Protein AF-A0A917Q303-F1 (afdb_monomer)

Secondary structure (DSSP, 8-state):
---THHHHHHHHHHHHHHHHHHHHHHHTT-TTSHHHHHHHIIIIIHHHHHHHHHH-TTSHHHHHHHHHHHHHHHHHHHHHHHT-GGGGG-HHHHHHHHHHHHHHHHHHHHHHHHHHHHHHHHH-

Structure (mmCIF, N/CA/C/O backbone):
data_AF-A0A917Q303-F1
#
_entry.id   AF-A0A917Q303-F1
#
loop_
_atom_site.group_PDB
_atom_site.id
_atom_site.type_symbol
_atom_site.label_atom_id
_atom_site.label_alt_id
_atom_site.label_comp_id
_atom_site.label_asym_id
_atom_site.label_entity_id
_atom_site.label_seq_id
_atom_site.pdbx_PDB_ins_code
_atom_site.Cartn_x
_atom_site.Cartn_y
_atom_site.Cartn_z
_atom_site.occupancy
_atom_site.B_iso_or_equiv
_atom_site.auth_seq_id
_atom_site.auth_comp_id
_atom_site.auth_asym_id
_atom_site.auth_atom_id
_atom_site.pdbx_PDB_model_num
ATOM 1 N N . MET A 1 1 ? -8.816 -9.626 20.743 1.00 49.78 1 MET A N 1
ATOM 2 C CA . MET A 1 1 ? -8.277 -10.766 19.971 1.00 49.78 1 MET A CA 1
ATOM 3 C C . MET A 1 1 ? -7.874 -10.241 18.602 1.00 49.78 1 MET A C 1
ATOM 5 O O . MET A 1 1 ? -8.735 -9.717 17.906 1.00 49.78 1 MET A O 1
ATOM 9 N N . ILE A 1 2 ? -6.584 -10.269 18.261 1.00 52.06 2 ILE A N 1
ATOM 10 C CA . ILE A 1 2 ? -6.097 -9.853 16.936 1.00 52.06 2 ILE A CA 1
ATOM 11 C C . ILE A 1 2 ? -6.619 -10.883 15.932 1.00 52.06 2 ILE A C 1
ATOM 13 O O . ILE A 1 2 ? -6.349 -12.071 16.090 1.00 52.06 2 ILE A O 1
ATOM 17 N N . LYS A 1 3 ? -7.386 -10.472 14.916 1.00 61.16 3 LYS A N 1
ATOM 18 C CA . LYS A 1 3 ? -7.686 -11.377 13.797 1.00 61.16 3 LYS A CA 1
ATOM 19 C C . LYS A 1 3 ? -6.441 -11.438 12.915 1.00 61.16 3 LYS A C 1
ATOM 21 O O . LYS A 1 3 ? -6.321 -10.630 11.990 1.00 61.16 3 LYS A O 1
ATOM 26 N N . GLU A 1 4 ? -5.525 -12.363 13.208 1.00 61.53 4 GLU A N 1
ATOM 27 C CA . GLU A 1 4 ? -4.297 -12.607 12.423 1.00 61.53 4 GLU A CA 1
ATOM 28 C C . GLU A 1 4 ? -4.591 -12.752 10.924 1.00 61.53 4 GLU A C 1
ATOM 30 O O . GLU A 1 4 ? -3.840 -12.274 10.078 1.00 61.53 4 GLU A O 1
ATOM 35 N N . ASN A 1 5 ? -5.770 -13.280 10.593 1.00 77.50 5 ASN A N 1
ATOM 36 C CA . ASN A 1 5 ? -6.239 -13.418 9.221 1.00 77.50 5 ASN A CA 1
ATOM 37 C C . ASN A 1 5 ? -6.277 -12.095 8.438 1.00 77.50 5 ASN A C 1
ATOM 39 O O . ASN A 1 5 ? -6.081 -12.120 7.230 1.00 77.50 5 ASN A O 1
ATOM 43 N N . SER A 1 6 ? -6.495 -10.938 9.068 1.00 81.38 6 SER A N 1
ATOM 44 C CA . SER A 1 6 ? -6.652 -9.670 8.330 1.00 81.38 6 SER A CA 1
ATOM 45 C C . SER A 1 6 ? -5.444 -9.270 7.486 1.00 81.38 6 SER A C 1
ATOM 47 O O . SER A 1 6 ? -5.639 -8.747 6.392 1.00 81.38 6 SER A O 1
ATOM 49 N N . ILE A 1 7 ? -4.222 -9.536 7.964 1.00 85.50 7 ILE A N 1
ATOM 50 C CA . ILE A 1 7 ? -2.989 -9.198 7.247 1.00 85.50 7 ILE A CA 1
ATOM 51 C C . ILE A 1 7 ? -2.944 -10.014 5.958 1.00 85.50 7 ILE A C 1
ATOM 53 O O . ILE A 1 7 ? -2.742 -9.462 4.884 1.00 85.50 7 ILE A O 1
ATOM 57 N N . TRP A 1 8 ? -3.223 -11.316 6.049 1.00 88.75 8 TRP A N 1
ATOM 58 C CA . TRP A 1 8 ? -3.247 -12.214 4.896 1.00 88.75 8 TRP A CA 1
ATOM 59 C C . TRP A 1 8 ? -4.357 -11.875 3.899 1.00 88.75 8 TRP A C 1
ATOM 61 O O . TRP A 1 8 ? -4.131 -11.958 2.695 1.00 88.75 8 TRP A O 1
ATOM 71 N N . HIS A 1 9 ? -5.523 -11.420 4.372 1.00 88.75 9 HIS A N 1
ATOM 72 C CA . HIS A 1 9 ? -6.583 -10.916 3.489 1.00 88.75 9 HIS A CA 1
ATOM 73 C C . HIS A 1 9 ? -6.146 -9.634 2.770 1.00 88.75 9 HIS A C 1
ATOM 75 O O . HIS A 1 9 ? -6.370 -9.493 1.569 1.00 88.75 9 HIS A O 1
ATOM 81 N N . GLY A 1 10 ? -5.480 -8.723 3.487 1.00 89.62 10 GLY A N 1
ATOM 82 C CA . GLY A 1 10 ? -4.878 -7.525 2.914 1.00 89.62 10 GLY A CA 1
ATOM 83 C C . GLY A 1 10 ? -3.837 -7.865 1.852 1.00 89.62 10 GLY A C 1
ATOM 84 O O . GLY A 1 10 ? -3.952 -7.421 0.719 1.00 89.62 10 GLY A O 1
ATOM 85 N N . ILE A 1 11 ? -2.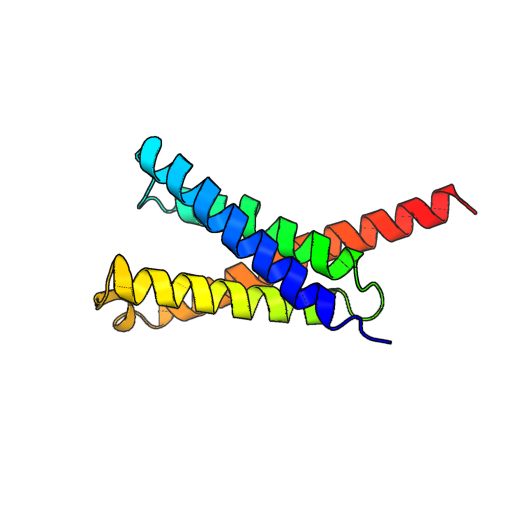856 -8.703 2.178 1.00 91.31 11 ILE A N 1
ATOM 86 C CA . ILE A 1 11 ? -1.809 -9.122 1.237 1.00 91.31 11 ILE A CA 1
ATOM 87 C C . ILE A 1 11 ? -2.418 -9.810 0.012 1.00 91.31 11 ILE A C 1
ATOM 89 O O . ILE A 1 11 ? -2.048 -9.472 -1.108 1.00 91.31 11 ILE A O 1
ATOM 93 N N . GLY A 1 12 ? -3.371 -10.727 0.204 1.00 91.31 12 GLY A N 1
ATOM 94 C CA . GLY A 1 12 ? -4.049 -11.416 -0.895 1.00 91.31 12 GLY A CA 1
ATOM 95 C C . GLY A 1 12 ? -4.744 -10.445 -1.851 1.00 91.31 12 GLY A C 1
ATOM 96 O O . GLY A 1 12 ? -4.555 -10.535 -3.064 1.00 91.31 12 GLY A O 1
ATOM 97 N N . LEU A 1 13 ? -5.471 -9.459 -1.310 1.00 93.69 13 LEU A N 1
ATOM 98 C CA . LEU A 1 13 ? -6.062 -8.383 -2.107 1.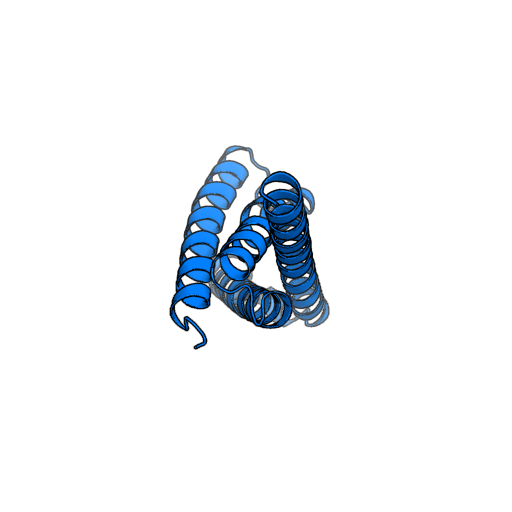00 93.69 13 LEU A CA 1
ATOM 99 C C . LEU A 1 13 ? -4.983 -7.565 -2.831 1.00 93.69 13 LEU A C 1
ATOM 101 O O . LEU A 1 13 ? -5.121 -7.279 -4.017 1.00 93.69 13 LEU A O 1
ATOM 105 N N . GLY A 1 14 ? -3.906 -7.207 -2.133 1.00 92.25 14 GLY A N 1
ATOM 106 C CA . GLY A 1 14 ? -2.807 -6.419 -2.681 1.00 92.25 14 GLY A CA 1
ATOM 107 C C . GLY A 1 14 ? -2.117 -7.100 -3.856 1.00 92.25 14 GLY A C 1
ATOM 108 O O . GLY A 1 14 ? -1.862 -6.448 -4.864 1.00 92.25 14 GLY A O 1
ATOM 109 N N . ILE A 1 15 ? -1.864 -8.407 -3.760 1.00 92.19 15 ILE A N 1
ATOM 110 C CA . ILE A 1 15 ? -1.293 -9.212 -4.847 1.00 92.19 15 ILE A CA 1
ATOM 111 C C . ILE A 1 15 ? -2.252 -9.244 -6.035 1.00 92.19 15 ILE A C 1
ATOM 113 O O . ILE A 1 15 ? -1.843 -8.952 -7.157 1.00 92.19 15 ILE A O 1
ATOM 117 N N . PHE A 1 16 ? -3.529 -9.549 -5.793 1.00 94.38 16 PHE A N 1
ATOM 118 C CA . PHE A 1 16 ? -4.536 -9.599 -6.849 1.00 94.38 16 PHE A CA 1
ATOM 119 C C . PHE A 1 16 ? -4.644 -8.263 -7.598 1.00 94.38 16 PHE A C 1
ATOM 121 O O . PHE A 1 16 ? -4.553 -8.234 -8.824 1.00 94.38 16 PHE A O 1
ATOM 128 N N . LEU A 1 17 ? -4.759 -7.150 -6.866 1.00 93.94 17 LEU A N 1
ATOM 129 C CA . LEU A 1 17 ? -4.807 -5.811 -7.453 1.00 93.94 17 LEU A CA 1
ATOM 130 C C . LEU A 1 17 ? -3.508 -5.465 -8.177 1.00 93.94 17 LEU A C 1
ATOM 132 O O . LEU A 1 17 ? -3.568 -4.935 -9.280 1.00 93.94 17 LEU A O 1
ATOM 136 N N . SER A 1 18 ? -2.348 -5.814 -7.614 1.00 91.38 18 SER A N 1
ATOM 13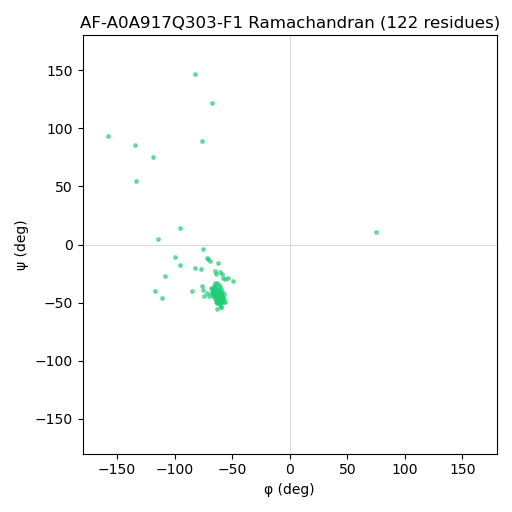7 C CA . SER A 1 18 ? -1.056 -5.558 -8.258 1.00 91.38 18 SER A CA 1
ATOM 138 C C . SER A 1 18 ? -0.955 -6.277 -9.600 1.00 91.38 18 SER A C 1
ATOM 140 O O . SER A 1 18 ? -0.507 -5.667 -10.565 1.00 91.38 18 SER A O 1
ATOM 142 N N . ILE A 1 19 ? -1.425 -7.525 -9.704 1.00 90.81 19 ILE A N 1
ATOM 143 C CA . ILE A 1 19 ? -1.460 -8.267 -10.973 1.00 90.81 19 ILE A CA 1
ATOM 144 C C . ILE A 1 19 ? -2.388 -7.566 -11.967 1.00 90.81 19 ILE A C 1
ATOM 146 O O . ILE A 1 19 ? -1.944 -7.185 -13.047 1.00 90.81 19 ILE A O 1
ATOM 150 N N . VAL A 1 20 ? -3.650 -7.337 -11.588 1.00 93.62 20 VAL A N 1
ATOM 151 C CA . VAL A 1 20 ? -4.659 -6.741 -12.479 1.00 93.62 20 VAL A CA 1
ATOM 152 C C . VAL A 1 20 ? -4.225 -5.357 -12.962 1.00 93.62 20 VAL A C 1
ATOM 154 O O . VAL A 1 20 ? -4.225 -5.089 -14.162 1.00 93.62 20 VAL A O 1
ATOM 157 N N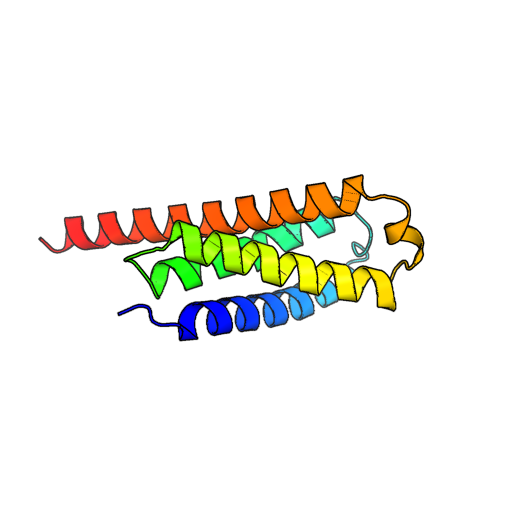 . VAL A 1 21 ? -3.812 -4.482 -12.045 1.00 91.69 21 VAL A N 1
ATOM 158 C CA . VAL A 1 21 ? -3.398 -3.110 -12.360 1.00 91.69 21 VAL A CA 1
ATOM 159 C C . VAL A 1 21 ? -2.128 -3.113 -13.206 1.00 91.69 21 VAL A C 1
ATOM 161 O O . VAL A 1 21 ? -2.078 -2.394 -14.200 1.00 91.69 21 VAL A O 1
ATOM 164 N N . SER A 1 22 ? -1.133 -3.946 -12.886 1.00 88.50 22 SER A N 1
ATOM 165 C CA . SER A 1 22 ? 0.096 -4.028 -13.689 1.00 88.50 22 SER A CA 1
ATOM 166 C C . SER A 1 22 ? -0.175 -4.531 -15.106 1.00 88.50 22 SER A C 1
ATOM 168 O O . SER A 1 22 ? 0.395 -3.996 -16.053 1.00 88.50 22 SER A O 1
ATOM 170 N N . THR A 1 23 ? -1.074 -5.507 -15.289 1.00 89.56 23 THR A N 1
ATOM 171 C CA . THR A 1 23 ? -1.483 -5.969 -16.625 1.00 89.56 23 THR A CA 1
ATOM 172 C C . THR A 1 23 ? -2.155 -4.851 -17.420 1.00 89.56 23 THR A C 1
ATOM 174 O O . THR A 1 23 ? -1.796 -4.627 -18.574 1.00 89.56 23 THR A O 1
ATOM 177 N N . LEU A 1 24 ? -3.076 -4.103 -16.800 1.00 92.25 24 LEU A N 1
ATOM 178 C CA . LEU A 1 24 ? -3.748 -2.974 -17.450 1.00 92.25 24 LEU A CA 1
ATOM 179 C C . LEU A 1 24 ? -2.766 -1.855 -17.823 1.00 92.25 24 LEU A C 1
ATOM 181 O O . LEU A 1 24 ? -2.831 -1.326 -18.930 1.00 92.25 24 LEU A O 1
ATOM 185 N N . LEU A 1 25 ? -1.831 -1.522 -16.929 1.00 89.44 25 LEU A N 1
ATOM 186 C CA . LEU A 1 25 ? -0.785 -0.530 -17.192 1.00 89.44 25 LEU A CA 1
ATOM 187 C C . LEU A 1 25 ? 0.157 -0.984 -18.312 1.00 89.44 25 LEU A C 1
ATOM 189 O O . LEU A 1 25 ? 0.530 -0.176 -19.160 1.00 89.44 25 LEU A O 1
ATOM 193 N N . GLY A 1 26 ? 0.496 -2.275 -18.351 1.00 87.06 26 GLY A N 1
ATOM 194 C CA . GLY A 1 26 ? 1.267 -2.879 -19.435 1.00 87.06 26 GLY A CA 1
ATOM 195 C C . GLY A 1 26 ? 0.563 -2.754 -20.787 1.00 87.06 26 GLY A C 1
ATOM 196 O O . GLY A 1 26 ? 1.181 -2.313 -21.753 1.00 87.06 26 GLY A O 1
ATOM 197 N N . TRP A 1 27 ? -0.737 -3.058 -20.858 1.00 91.12 27 TRP A N 1
ATOM 198 C CA . TRP A 1 27 ? -1.537 -2.889 -22.081 1.00 91.12 27 TRP A CA 1
ATOM 199 C C . TRP A 1 27 ? -1.693 -1.431 -22.512 1.00 91.12 27 TRP A C 1
ATOM 201 O O . TRP A 1 27 ? -1.725 -1.152 -23.706 1.00 91.12 27 TRP A O 1
ATOM 211 N N . ALA A 1 28 ? -1.746 -0.501 -21.560 1.00 90.31 28 ALA A N 1
ATOM 212 C CA . ALA A 1 28 ? -1.775 0.931 -21.839 1.00 90.31 28 ALA A CA 1
ATOM 213 C C . ALA A 1 28 ? -0.406 1.505 -22.264 1.00 90.31 28 ALA A C 1
ATOM 215 O O . ALA A 1 28 ? -0.317 2.693 -22.560 1.00 90.31 28 ALA A O 1
ATOM 216 N N . GLY A 1 29 ? 0.663 0.697 -22.272 1.00 86.69 29 GLY A N 1
ATOM 217 C CA . GLY A 1 29 ? 2.021 1.144 -22.597 1.00 86.69 29 GLY A CA 1
ATOM 218 C C . GLY A 1 29 ? 2.709 1.945 -21.485 1.00 86.69 29 GLY A C 1
ATOM 219 O O . GLY A 1 29 ? 3.776 2.501 -21.711 1.00 86.69 29 GLY A O 1
ATOM 220 N N . LEU A 1 30 ? 2.140 1.976 -20.276 1.00 85.00 30 LEU A N 1
ATOM 221 C CA . LEU A 1 30 ? 2.618 2.764 -19.132 1.00 85.00 30 LEU A CA 1
ATOM 222 C C . LEU A 1 30 ? 3.523 1.960 -18.183 1.00 85.00 30 LEU A C 1
ATOM 224 O O . LEU A 1 30 ? 3.751 2.372 -17.052 1.00 85.00 30 LEU A O 1
ATOM 228 N N . GLY A 1 31 ? 4.026 0.793 -18.592 1.00 70.88 31 GLY A N 1
ATOM 229 C CA . GLY A 1 31 ? 4.680 -0.165 -17.686 1.00 70.88 31 GLY A CA 1
ATOM 230 C C . GLY A 1 31 ? 5.897 0.371 -16.915 1.00 70.88 31 GLY A C 1
ATOM 231 O O . GLY A 1 31 ? 6.127 -0.056 -15.787 1.00 70.88 31 GLY A O 1
ATOM 232 N N . ASN A 1 32 ? 6.633 1.338 -17.471 1.00 68.88 32 ASN A N 1
ATOM 233 C CA . ASN A 1 32 ? 7.893 1.840 -16.900 1.00 68.88 32 ASN A CA 1
ATOM 234 C C . ASN A 1 32 ? 7.840 3.303 -16.432 1.00 68.88 32 ASN A C 1
ATOM 236 O O . ASN A 1 32 ? 8.864 3.848 -16.019 1.00 68.88 32 ASN A O 1
ATOM 240 N N . ASP A 1 33 ? 6.673 3.945 -16.480 1.00 76.25 33 ASP A N 1
ATOM 241 C CA . ASP A 1 33 ? 6.561 5.358 -16.122 1.00 76.25 33 ASP A CA 1
ATOM 242 C C . ASP A 1 33 ? 6.446 5.567 -14.605 1.00 76.25 33 ASP A C 1
ATOM 244 O O . ASP A 1 33 ? 5.770 4.799 -13.922 1.00 76.25 33 ASP A O 1
ATOM 248 N N . PRO A 1 34 ? 6.990 6.661 -14.039 1.00 78.00 34 PRO A N 1
ATOM 249 C CA . PRO A 1 34 ? 6.765 7.021 -12.634 1.00 78.00 34 PRO A CA 1
ATOM 250 C C . PRO A 1 34 ? 5.274 7.100 -12.259 1.00 78.00 34 PRO A C 1
ATOM 252 O O . PRO A 1 34 ? 4.887 6.818 -11.123 1.00 78.00 34 PRO A O 1
ATOM 255 N N . LEU A 1 35 ? 4.429 7.438 -13.239 1.00 82.50 35 LEU A N 1
ATOM 256 C CA . LEU A 1 35 ? 2.974 7.428 -13.120 1.00 82.50 35 LEU A CA 1
ATOM 257 C C . LEU A 1 35 ? 2.429 6.030 -12.774 1.00 82.50 35 LEU A C 1
ATOM 259 O O . LEU A 1 35 ? 1.513 5.915 -11.965 1.00 82.50 35 LEU A O 1
ATOM 263 N N . SER A 1 36 ? 3.012 4.968 -13.332 1.00 83.50 36 SER A N 1
ATOM 264 C CA . SER A 1 36 ? 2.606 3.578 -13.093 1.00 83.50 36 SER A CA 1
ATOM 265 C C . SER A 1 36 ? 2.819 3.183 -11.633 1.00 83.50 36 SER A C 1
ATOM 267 O O . SER A 1 36 ? 1.933 2.609 -10.999 1.00 83.50 36 SER A O 1
ATOM 269 N N . SER A 1 37 ? 3.948 3.609 -11.060 1.00 80.56 37 SER A N 1
ATOM 270 C CA . SER A 1 37 ? 4.260 3.418 -9.644 1.00 80.56 37 SER A CA 1
ATOM 271 C C . SER A 1 37 ? 3.260 4.157 -8.757 1.00 80.56 37 SER A C 1
ATOM 273 O O . SER A 1 37 ? 2.747 3.583 -7.799 1.00 80.56 37 SER A O 1
ATOM 275 N N . PHE A 1 38 ? 2.925 5.405 -9.097 1.00 86.56 38 PHE A N 1
ATOM 276 C CA . PHE A 1 38 ? 1.920 6.175 -8.362 1.00 86.56 38 PHE A CA 1
ATOM 277 C C . PHE A 1 38 ? 0.539 5.500 -8.390 1.00 86.56 38 PHE A C 1
ATOM 279 O O . PHE A 1 38 ? -0.099 5.352 -7.346 1.00 86.56 38 PHE A O 1
ATOM 286 N N . ILE A 1 39 ? 0.107 5.025 -9.562 1.00 89.50 39 ILE A N 1
ATOM 287 C CA . ILE A 1 39 ? -1.157 4.299 -9.734 1.00 89.50 39 ILE A CA 1
ATOM 288 C C . ILE A 1 39 ? -1.156 2.999 -8.920 1.00 89.50 39 ILE A C 1
ATOM 290 O O . ILE A 1 39 ? -2.146 2.703 -8.254 1.00 89.50 39 ILE A O 1
ATOM 294 N N . LEU A 1 40 ? -0.049 2.251 -8.905 1.00 88.06 40 LEU A N 1
ATOM 295 C CA . LEU A 1 40 ? 0.079 1.038 -8.095 1.00 88.06 40 LEU A CA 1
ATOM 296 C C . LEU A 1 40 ? -0.055 1.333 -6.597 1.00 88.06 40 LEU A C 1
ATOM 298 O O . LEU A 1 40 ? -0.809 0.642 -5.914 1.00 88.06 40 LEU A O 1
ATOM 302 N N . TYR A 1 41 ? 0.596 2.374 -6.071 1.00 87.50 41 TYR A N 1
ATOM 303 C CA . TYR A 1 41 ? 0.420 2.757 -4.663 1.00 87.50 41 TYR A CA 1
ATOM 304 C C . TYR A 1 41 ? -1.034 3.114 -4.346 1.00 87.50 41 TYR A C 1
ATOM 306 O O . TYR A 1 41 ? -1.587 2.657 -3.342 1.00 87.50 41 TYR A O 1
ATOM 314 N N . LEU A 1 42 ? -1.678 3.874 -5.228 1.00 91.38 42 LEU A N 1
ATOM 315 C CA . LEU A 1 42 ? -3.034 4.362 -5.013 1.00 91.38 42 LEU A CA 1
ATOM 316 C C . LEU A 1 42 ? -4.085 3.250 -5.120 1.00 91.38 42 LEU A C 1
ATOM 318 O O . LEU A 1 42 ? -4.996 3.187 -4.299 1.00 91.38 42 LEU A O 1
ATOM 322 N N . LEU A 1 43 ? -3.944 2.352 -6.096 1.00 93.19 43 LEU A N 1
ATOM 323 C CA . LEU A 1 43 ? -4.927 1.305 -6.382 1.00 93.19 43 LEU A CA 1
ATOM 324 C C . LEU A 1 43 ? -4.626 -0.034 -5.716 1.00 93.19 43 LEU A C 1
ATOM 326 O O . LEU A 1 43 ? -5.533 -0.848 -5.614 1.00 93.19 43 LEU A O 1
ATOM 330 N N . CYS A 1 44 ? -3.401 -0.283 -5.253 1.00 92.62 44 CYS A N 1
ATOM 331 C CA . CYS A 1 44 ? -3.045 -1.554 -4.615 1.00 92.62 44 CYS A CA 1
ATOM 332 C C . CYS A 1 44 ? -2.774 -1.380 -3.121 1.00 92.62 44 CYS A C 1
ATOM 334 O O . CYS A 1 44 ? -3.306 -2.139 -2.322 1.00 92.62 44 CYS A O 1
ATOM 336 N N . TYR A 1 45 ? -2.009 -0.369 -2.701 1.00 93.75 45 TYR A N 1
ATOM 337 C CA . TYR A 1 45 ? -1.579 -0.253 -1.300 1.00 93.75 45 TYR A CA 1
ATOM 338 C C . TYR A 1 45 ? -2.615 0.443 -0.408 1.00 93.75 45 TYR A C 1
ATOM 340 O O . TYR A 1 45 ? -2.853 -0.004 0.718 1.00 93.75 45 TYR A O 1
ATOM 348 N N . ILE A 1 46 ? -3.278 1.499 -0.897 1.00 94.00 46 ILE A N 1
ATOM 349 C CA . ILE A 1 46 ? -4.342 2.176 -0.132 1.00 94.00 46 ILE A CA 1
ATOM 350 C C . ILE A 1 46 ? -5.508 1.215 0.179 1.00 94.00 46 ILE A C 1
ATOM 352 O O . ILE A 1 46 ? -5.890 1.132 1.350 1.00 94.00 46 ILE A O 1
ATOM 356 N N . PRO A 1 47 ? -6.053 0.434 -0.780 1.00 94.06 47 PRO A N 1
ATOM 357 C CA . PRO A 1 47 ? -7.150 -0.494 -0.488 1.00 94.06 47 PRO A CA 1
ATOM 358 C C . PRO A 1 47 ? -6.770 -1.593 0.506 1.00 94.06 47 PRO A C 1
ATOM 360 O O . PRO A 1 47 ? -7.589 -1.985 1.336 1.00 94.06 47 PRO A O 1
ATOM 363 N N . VAL A 1 48 ? -5.515 -2.045 0.478 1.00 94.56 48 VAL A N 1
ATOM 364 C CA . VAL A 1 48 ? -4.980 -3.008 1.450 1.00 94.56 48 VAL A CA 1
ATOM 365 C C . VAL A 1 48 ? -4.986 -2.415 2.852 1.00 94.56 48 VAL A C 1
ATOM 367 O O . VAL A 1 48 ? -5.517 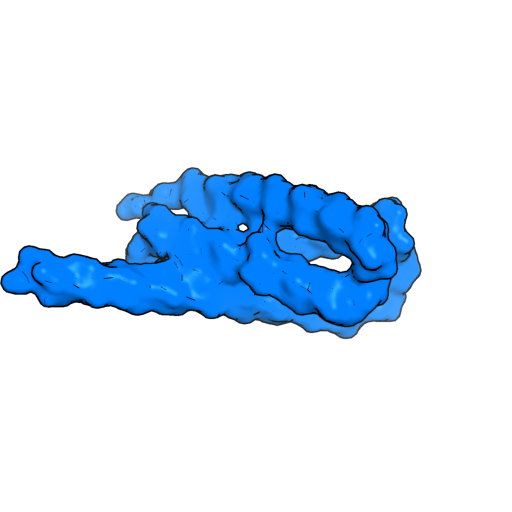-3.029 3.776 1.00 94.56 48 VAL A O 1
ATOM 370 N N . GLY A 1 49 ? -4.466 -1.195 3.009 1.00 92.06 49 GLY A N 1
ATOM 371 C CA . GLY A 1 49 ? -4.499 -0.479 4.283 1.00 92.06 49 GLY A CA 1
ATOM 372 C C . GLY A 1 49 ? -5.921 -0.258 4.802 1.00 92.06 49 GLY A C 1
ATOM 373 O O . GLY A 1 49 ? -6.189 -0.455 5.987 1.00 92.06 49 GLY A O 1
ATOM 374 N N . LEU A 1 50 ? -6.847 0.080 3.900 1.00 93.19 50 LEU A N 1
ATOM 375 C CA . LEU A 1 50 ? -8.264 0.259 4.209 1.00 93.19 50 LEU A CA 1
ATOM 376 C C . LEU A 1 50 ? -8.890 -1.038 4.730 1.00 93.19 50 LEU A C 1
ATOM 378 O O . LEU A 1 50 ? -9.498 -1.031 5.804 1.00 93.19 50 LEU A O 1
ATOM 382 N N . LEU A 1 51 ? -8.711 -2.147 4.005 1.00 93.00 51 LEU A N 1
ATOM 383 C CA . LEU A 1 51 ? -9.264 -3.451 4.367 1.00 93.00 51 LEU A CA 1
ATOM 384 C C . LEU A 1 51 ? -8.693 -3.952 5.697 1.00 93.00 51 LEU A C 1
ATOM 386 O O . LEU A 1 51 ? -9.448 -4.355 6.580 1.00 93.00 51 LEU A O 1
ATOM 390 N N . VAL A 1 52 ? -7.371 -3.893 5.871 1.00 92.62 52 VAL A N 1
ATOM 391 C CA . VAL A 1 52 ? -6.698 -4.366 7.090 1.00 92.62 52 VAL A CA 1
ATOM 392 C C . VAL A 1 52 ? -7.172 -3.583 8.313 1.00 92.62 52 VAL A C 1
ATOM 394 O O . VAL A 1 52 ? -7.532 -4.184 9.328 1.00 92.62 52 VAL A O 1
ATOM 397 N N . ALA A 1 53 ? -7.245 -2.254 8.206 1.00 91.38 53 ALA A N 1
ATOM 398 C CA . ALA A 1 53 ? -7.744 -1.404 9.282 1.00 91.38 53 ALA A CA 1
ATOM 399 C C . ALA A 1 53 ? -9.233 -1.633 9.573 1.00 91.38 53 ALA A C 1
ATOM 401 O O . ALA A 1 53 ? -9.639 -1.604 10.733 1.00 91.38 53 ALA A O 1
ATOM 402 N N . HIS A 1 54 ? -10.038 -1.904 8.541 1.00 89.62 54 HIS A N 1
ATOM 403 C CA . HIS A 1 54 ? -11.461 -2.198 8.704 1.00 89.62 54 HIS A CA 1
ATOM 404 C C . HIS A 1 54 ? -11.690 -3.522 9.447 1.00 89.62 54 HIS A C 1
ATOM 406 O O . HIS A 1 54 ? -12.552 -3.620 10.318 1.00 89.62 54 HIS A O 1
ATOM 412 N N . LEU A 1 55 ? -10.892 -4.545 9.129 1.00 88.12 55 LEU A N 1
ATOM 413 C CA . LEU A 1 55 ? -11.003 -5.874 9.729 1.00 88.12 55 LEU A CA 1
ATOM 414 C C . LEU A 1 55 ? -10.412 -5.957 11.148 1.00 88.12 55 LEU A C 1
ATOM 416 O O . LEU A 1 55 ? -10.790 -6.861 11.897 1.00 88.12 55 LEU A O 1
ATOM 420 N N . ASN A 1 56 ? -9.515 -5.039 11.532 1.00 86.44 56 ASN A N 1
ATOM 421 C CA . ASN A 1 56 ? -8.940 -4.961 12.880 1.00 86.44 56 ASN A CA 1
ATOM 422 C C . ASN A 1 56 ? -8.910 -3.527 13.441 1.00 86.44 56 ASN A C 1
ATOM 424 O O . ASN A 1 56 ? -7.868 -2.865 13.413 1.00 86.44 56 ASN A O 1
ATOM 428 N N . PRO A 1 57 ? -10.010 -3.078 14.069 1.00 82.25 57 PRO A N 1
ATOM 429 C CA . PRO A 1 57 ? -10.104 -1.730 14.632 1.00 82.25 57 PRO A CA 1
ATOM 430 C C . PRO A 1 57 ? -9.219 -1.495 15.870 1.00 82.25 57 PRO A C 1
ATOM 432 O O . PRO A 1 57 ? -9.004 -0.346 16.245 1.00 82.25 57 PRO A O 1
ATOM 435 N N . TYR A 1 58 ? -8.683 -2.545 16.505 1.00 84.44 58 TYR A N 1
ATOM 436 C CA . TYR A 1 58 ? -7.830 -2.415 17.697 1.00 84.44 58 TYR A CA 1
ATOM 437 C C . TYR A 1 58 ? -6.406 -1.928 17.379 1.00 84.44 58 TYR A C 1
ATOM 439 O O . TYR A 1 58 ? -5.855 -1.121 18.122 1.00 84.44 58 TYR A O 1
ATOM 447 N N . HIS A 1 59 ? -5.817 -2.395 16.270 1.00 87.12 59 HIS A N 1
ATOM 448 C CA . HIS A 1 59 ? -4.455 -2.034 15.844 1.00 87.12 59 HIS A CA 1
ATOM 449 C C . HIS A 1 59 ? -4.386 -1.673 14.347 1.00 87.12 59 HIS A C 1
ATOM 451 O O . HIS A 1 59 ? -3.593 -2.256 13.604 1.00 87.12 59 HIS A O 1
ATOM 457 N N . PRO A 1 60 ? -5.201 -0.711 13.873 1.00 87.94 60 PRO A N 1
ATOM 458 C CA . PRO A 1 60 ? -5.393 -0.471 12.444 1.00 87.94 60 PRO A CA 1
ATOM 459 C C . PRO A 1 60 ? -4.116 0.023 11.755 1.00 87.94 60 PRO A C 1
ATOM 461 O O . PRO A 1 60 ? -3.778 -0.444 10.671 1.00 87.94 60 PRO A O 1
ATOM 464 N N . TYR A 1 61 ? -3.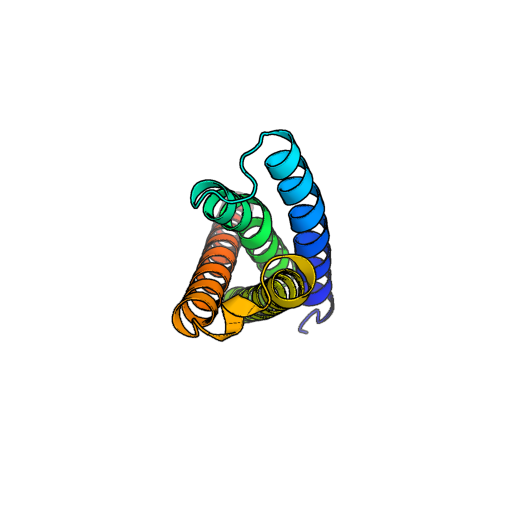368 0.924 12.398 1.00 92.25 61 TYR A N 1
ATOM 465 C CA . TYR A 1 61 ? -2.169 1.529 11.810 1.00 92.25 61 TYR A CA 1
ATOM 466 C C . TYR A 1 61 ? -0.975 0.574 11.785 1.00 92.25 61 TYR A C 1
ATOM 468 O O . TYR A 1 61 ? -0.298 0.467 10.767 1.00 92.25 61 TYR A O 1
ATOM 476 N N . THR A 1 62 ? -0.732 -0.152 12.879 1.00 91.75 62 THR A N 1
ATOM 477 C CA . THR A 1 62 ? 0.388 -1.099 12.971 1.00 91.75 62 THR A CA 1
ATOM 478 C C . THR A 1 62 ? 0.232 -2.230 11.958 1.00 91.75 62 THR A C 1
ATOM 480 O O . THR A 1 62 ? 1.171 -2.537 11.229 1.00 91.75 62 THR A O 1
ATOM 483 N N . LEU A 1 63 ? -0.968 -2.812 11.858 1.00 90.94 63 LEU A N 1
ATOM 484 C CA . LEU A 1 63 ? -1.235 -3.900 10.917 1.00 90.94 63 LEU A CA 1
ATOM 485 C C . LEU A 1 63 ? -1.194 -3.420 9.461 1.00 90.94 63 LEU A C 1
ATOM 487 O O . LEU A 1 63 ? -0.671 -4.130 8.601 1.00 90.94 63 LEU A O 1
ATOM 491 N N . ALA A 1 64 ? -1.685 -2.210 9.179 1.00 92.88 64 ALA A N 1
ATOM 492 C CA . ALA A 1 64 ? -1.579 -1.618 7.849 1.00 92.88 64 ALA A CA 1
ATOM 493 C C . ALA A 1 64 ? -0.120 -1.339 7.457 1.00 92.88 64 ALA A C 1
ATOM 495 O O . ALA A 1 64 ? 0.270 -1.659 6.337 1.00 92.88 64 ALA A O 1
ATOM 496 N N . ALA A 1 65 ? 0.705 -0.820 8.372 1.00 93.31 65 ALA A N 1
ATOM 497 C CA . ALA A 1 65 ? 2.129 -0.603 8.123 1.00 93.31 65 ALA A CA 1
ATOM 498 C C . ALA A 1 65 ? 2.865 -1.920 7.831 1.00 93.31 65 ALA A C 1
ATOM 500 O O . ALA A 1 65 ? 3.590 -2.004 6.843 1.00 93.31 65 ALA A O 1
ATOM 501 N N . ILE A 1 66 ? 2.627 -2.965 8.635 1.00 93.44 66 ILE A N 1
ATOM 502 C CA . ILE A 1 66 ? 3.196 -4.305 8.408 1.00 93.44 66 ILE A CA 1
ATOM 503 C C . ILE A 1 66 ? 2.765 -4.847 7.040 1.00 93.44 66 ILE A C 1
ATOM 505 O O . ILE A 1 66 ? 3.599 -5.334 6.281 1.00 93.44 66 ILE A O 1
ATOM 509 N N . SER A 1 67 ? 1.483 -4.712 6.695 1.00 92.94 67 SER A N 1
ATOM 510 C CA . SER A 1 67 ? 0.963 -5.148 5.393 1.00 92.94 67 SER A CA 1
ATOM 511 C C . SER A 1 67 ? 1.623 -4.392 4.237 1.00 92.94 67 SER A C 1
ATOM 513 O O . SER A 1 67 ? 1.990 -5.006 3.239 1.00 92.94 67 SER A O 1
ATOM 515 N N . GLY A 1 68 ? 1.840 -3.083 4.393 1.00 92.75 68 GLY A N 1
ATOM 516 C CA . GLY A 1 68 ? 2.558 -2.256 3.424 1.00 92.75 68 GLY A CA 1
ATOM 517 C C . GLY A 1 68 ? 4.009 -2.689 3.239 1.00 92.75 68 GLY A C 1
ATOM 518 O O . GLY A 1 68 ? 4.463 -2.806 2.102 1.00 92.75 68 GLY A O 1
ATOM 519 N N . VAL A 1 69 ? 4.723 -3.007 4.327 1.00 93.81 69 VAL A N 1
ATOM 520 C CA . VAL A 1 69 ? 6.085 -3.565 4.251 1.00 93.81 69 VAL A CA 1
ATOM 521 C C . VAL A 1 69 ? 6.080 -4.879 3.481 1.00 93.81 69 VAL A C 1
ATOM 523 O O . VAL A 1 69 ? 6.819 -5.006 2.509 1.00 93.81 69 VAL A O 1
ATOM 526 N N . ILE A 1 70 ? 5.236 -5.836 3.876 1.00 93.00 70 ILE A N 1
ATOM 527 C CA . ILE A 1 70 ? 5.206 -7.166 3.257 1.00 93.00 70 ILE A CA 1
ATOM 528 C C . ILE A 1 70 ? 4.877 -7.057 1.768 1.00 93.00 70 ILE A C 1
ATOM 530 O O . ILE A 1 70 ? 5.596 -7.617 0.943 1.00 93.00 70 ILE A O 1
ATOM 534 N N . LEU A 1 71 ? 3.839 -6.297 1.409 1.00 92.19 71 LEU A N 1
ATOM 535 C CA . LEU A 1 71 ? 3.436 -6.133 0.015 1.00 92.19 71 LEU A CA 1
ATOM 536 C C . LEU A 1 71 ? 4.528 -5.452 -0.817 1.00 92.19 71 LEU A C 1
ATOM 538 O O . LEU A 1 71 ? 4.779 -5.861 -1.948 1.00 92.19 71 LEU A O 1
ATOM 542 N N . THR A 1 72 ? 5.219 -4.460 -0.248 1.00 91.19 72 THR A N 1
ATOM 543 C CA . THR A 1 72 ? 6.328 -3.801 -0.945 1.00 91.19 72 THR A CA 1
ATOM 544 C C . THR A 1 72 ? 7.499 -4.744 -1.155 1.00 91.19 72 THR A C 1
ATOM 546 O O . THR A 1 72 ? 8.053 -4.786 -2.248 1.00 91.19 72 THR A O 1
ATOM 549 N N . VAL A 1 73 ? 7.871 -5.515 -0.132 1.00 90.56 73 VAL A N 1
ATOM 550 C CA . VAL A 1 73 ? 8.957 -6.497 -0.226 1.00 90.56 73 VAL A CA 1
ATOM 551 C C . VAL A 1 73 ? 8.630 -7.543 -1.289 1.00 90.56 73 VAL A C 1
ATOM 553 O O . VAL A 1 73 ? 9.473 -7.825 -2.133 1.00 90.56 73 VAL A O 1
ATOM 556 N N . LEU A 1 74 ? 7.399 -8.062 -1.312 1.00 90.00 74 LEU A N 1
ATOM 557 C CA . LEU A 1 74 ? 6.955 -9.003 -2.342 1.00 90.00 74 LEU A CA 1
ATOM 558 C C . LEU A 1 74 ? 7.036 -8.392 -3.746 1.00 90.00 74 LEU A C 1
ATOM 560 O O . LEU A 1 74 ? 7.613 -9.004 -4.642 1.00 90.00 74 LEU A O 1
ATOM 564 N N . ASN A 1 75 ? 6.531 -7.170 -3.929 1.00 87.25 75 ASN A N 1
ATOM 565 C CA . ASN A 1 75 ? 6.609 -6.479 -5.216 1.00 87.25 75 ASN A CA 1
ATOM 566 C C . ASN A 1 75 ? 8.062 -6.217 -5.641 1.00 87.25 75 ASN A C 1
ATOM 568 O O . ASN A 1 75 ? 8.408 -6.440 -6.795 1.00 87.25 75 ASN A O 1
ATOM 572 N N . GLN A 1 76 ? 8.942 -5.816 -4.721 1.00 85.38 76 GLN A N 1
ATOM 573 C CA . GLN A 1 76 ? 10.362 -5.611 -5.017 1.00 85.38 76 GLN A CA 1
ATOM 574 C C . GLN A 1 76 ? 11.069 -6.911 -5.402 1.00 85.38 76 GLN A C 1
ATOM 576 O O . GLN A 1 76 ? 11.844 -6.902 -6.354 1.00 85.38 76 GLN A O 1
ATOM 581 N N . ILE A 1 77 ? 10.781 -8.024 -4.718 1.00 87.19 77 ILE A N 1
ATOM 582 C CA . ILE A 1 77 ? 11.301 -9.351 -5.075 1.00 87.19 77 ILE A CA 1
ATOM 583 C C . ILE A 1 77 ? 10.919 -9.681 -6.522 1.00 87.19 77 ILE A C 1
ATOM 585 O O . ILE A 1 77 ? 11.791 -10.015 -7.322 1.00 87.19 77 ILE A O 1
ATOM 589 N N . VAL A 1 78 ? 9.645 -9.522 -6.888 1.00 82.94 78 VAL A N 1
ATOM 590 C CA . VAL A 1 78 ? 9.181 -9.765 -8.264 1.00 82.94 78 VAL A CA 1
ATOM 591 C C . VAL A 1 78 ? 9.899 -8.843 -9.256 1.00 82.94 78 VAL A C 1
ATOM 593 O O . VAL A 1 78 ? 10.417 -9.315 -10.266 1.00 82.94 78 VAL A O 1
ATOM 596 N N . THR A 1 79 ? 10.013 -7.549 -8.959 1.00 78.25 79 THR A N 1
ATOM 597 C CA . THR A 1 79 ? 10.718 -6.592 -9.824 1.00 78.25 79 THR A CA 1
ATOM 598 C C . THR A 1 79 ? 12.188 -6.962 -10.035 1.00 78.25 79 THR A C 1
ATOM 600 O O . THR A 1 79 ? 12.672 -6.910 -11.166 1.00 78.25 79 THR A O 1
ATOM 603 N N . ILE A 1 80 ? 12.893 -7.376 -8.978 1.00 81.50 80 ILE A N 1
ATOM 604 C CA . ILE A 1 80 ? 14.301 -7.796 -9.045 1.00 81.50 80 ILE A CA 1
ATOM 605 C C . ILE A 1 80 ? 14.461 -9.026 -9.944 1.00 81.50 80 ILE A C 1
ATOM 607 O O . ILE A 1 80 ? 15.337 -9.038 -10.806 1.00 81.50 80 ILE A O 1
ATOM 611 N N . PHE A 1 81 ? 13.626 -10.053 -9.759 1.00 82.19 81 PHE A N 1
ATOM 612 C CA . PHE A 1 81 ? 13.777 -11.318 -10.482 1.00 82.19 81 PHE A CA 1
ATOM 613 C C . PHE A 1 81 ? 13.315 -11.252 -11.941 1.00 82.19 81 PHE A C 1
ATOM 615 O O . PHE A 1 81 ? 13.924 -11.903 -12.786 1.00 82.19 81 PHE A O 1
ATOM 622 N N . TYR A 1 82 ? 12.262 -10.488 -12.242 1.00 74.50 82 TYR A N 1
ATOM 623 C CA . TYR A 1 82 ? 11.606 -10.543 -13.553 1.00 74.50 82 TYR A CA 1
ATOM 624 C C . TYR A 1 82 ? 11.850 -9.323 -14.443 1.00 74.50 82 TYR A C 1
ATOM 626 O O . TYR A 1 82 ? 11.792 -9.459 -15.662 1.00 74.50 82 TYR A O 1
ATOM 634 N N . PHE A 1 83 ? 12.115 -8.144 -13.871 1.00 68.12 83 PHE A N 1
ATOM 635 C CA . PHE A 1 83 ? 12.142 -6.895 -14.643 1.00 68.12 83 PHE A CA 1
ATOM 636 C C . PHE A 1 83 ? 13.508 -6.214 -14.665 1.00 68.12 83 PHE A C 1
ATOM 638 O O . PHE A 1 83 ? 13.902 -5.681 -15.700 1.00 68.12 83 PHE A O 1
ATOM 645 N N . SER A 1 84 ? 14.244 -6.202 -13.551 1.00 68.31 84 SER A N 1
ATOM 646 C CA . SER A 1 84 ? 15.554 -5.550 -13.512 1.00 68.31 84 SER A CA 1
ATOM 647 C C . SER A 1 84 ? 16.438 -6.085 -12.379 1.00 68.31 84 SER A C 1
ATOM 649 O O . SER A 1 84 ? 16.418 -5.549 -11.267 1.00 68.31 84 SER A O 1
ATOM 651 N N . PRO A 1 85 ? 17.291 -7.090 -12.651 1.00 62.38 85 PRO A N 1
ATOM 652 C CA . PRO A 1 85 ? 18.261 -7.596 -11.676 1.00 62.38 85 PRO A CA 1
ATOM 653 C C . PRO A 1 85 ? 19.236 -6.509 -11.190 1.00 62.38 85 PRO A C 1
ATOM 655 O O . PRO A 1 85 ? 19.749 -6.570 -10.074 1.00 62.38 85 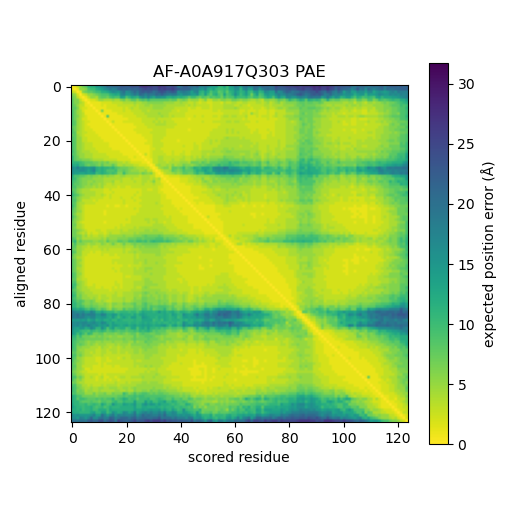PRO A O 1
ATOM 658 N N . GLY A 1 86 ? 19.459 -5.475 -12.012 1.00 63.22 86 GLY A N 1
ATOM 659 C CA . GLY A 1 86 ? 20.325 -4.337 -11.702 1.00 63.22 86 GLY A CA 1
ATOM 660 C C . GLY A 1 86 ? 19.766 -3.374 -10.649 1.00 63.22 86 GLY A C 1
ATOM 661 O O . GLY A 1 86 ? 20.513 -2.541 -10.141 1.00 63.22 86 GLY A O 1
ATOM 662 N N . ILE A 1 87 ? 18.488 -3.485 -10.263 1.00 65.56 87 ILE A N 1
ATOM 663 C CA . ILE A 1 87 ? 17.873 -2.591 -9.265 1.00 65.56 87 ILE A CA 1
ATOM 664 C C . ILE A 1 87 ? 18.509 -2.745 -7.872 1.00 65.56 87 ILE A C 1
ATOM 666 O O . ILE A 1 87 ? 18.495 -1.804 -7.078 1.00 65.56 87 ILE A O 1
ATOM 670 N N . LEU A 1 88 ? 19.136 -3.897 -7.599 1.00 65.69 88 LEU A N 1
ATOM 671 C CA . LEU A 1 88 ? 19.907 -4.144 -6.376 1.00 65.69 88 LEU A CA 1
ATOM 672 C C . LEU A 1 88 ? 21.094 -3.180 -6.218 1.00 65.69 88 LEU A C 1
ATOM 674 O O . LEU A 1 88 ? 21.516 -2.917 -5.093 1.00 65.69 88 LEU A O 1
ATOM 678 N N . ALA A 1 89 ? 21.594 -2.600 -7.315 1.00 62.88 89 ALA A N 1
ATOM 679 C CA . ALA A 1 89 ? 22.648 -1.588 -7.281 1.00 62.88 89 ALA A CA 1
ATOM 680 C C . ALA A 1 89 ? 22.168 -0.231 -6.725 1.00 62.88 89 ALA A C 1
ATOM 682 O O . ALA A 1 89 ? 22.989 0.625 -6.399 1.00 62.88 89 ALA A O 1
ATOM 683 N N . TYR A 1 90 ? 20.851 -0.031 -6.577 1.00 73.88 90 TYR A N 1
ATOM 684 C CA . TYR A 1 90 ? 20.248 1.231 -6.151 1.00 73.88 90 TYR A CA 1
ATOM 685 C C . TYR A 1 90 ? 19.467 1.066 -4.835 1.00 73.88 90 TYR A C 1
ATOM 687 O O . TYR A 1 90 ? 18.233 1.117 -4.816 1.00 73.88 90 TYR A O 1
ATOM 695 N N . PRO A 1 91 ? 20.160 0.957 -3.684 1.00 75.75 91 PRO A N 1
ATOM 696 C CA . PRO A 1 91 ? 19.528 0.754 -2.374 1.00 75.75 91 PRO A CA 1
ATOM 697 C C . PRO A 1 91 ? 18.613 1.913 -1.948 1.00 75.75 91 PRO A C 1
ATOM 699 O O . PRO A 1 91 ? 17.818 1.786 -1.016 1.00 75.75 91 PRO A O 1
ATOM 702 N N . PHE A 1 92 ? 18.728 3.072 -2.598 1.00 81.94 92 PHE A N 1
ATOM 703 C CA . PHE A 1 92 ? 17.809 4.188 -2.402 1.00 81.94 92 PHE A CA 1
ATOM 704 C C . PHE A 1 92 ? 16.396 3.875 -2.916 1.00 81.94 92 PHE A C 1
ATOM 706 O O . PHE A 1 92 ? 15.433 4.159 -2.211 1.00 81.94 92 PHE A O 1
ATOM 713 N N . ILE A 1 93 ? 16.273 3.234 -4.084 1.00 75.94 93 ILE A N 1
ATOM 714 C CA . ILE A 1 93 ? 14.983 2.904 -4.715 1.00 75.94 93 ILE A CA 1
ATOM 715 C C . ILE A 1 93 ? 14.221 1.873 -3.873 1.00 75.94 93 ILE A C 1
ATOM 717 O O . ILE A 1 93 ? 13.015 1.991 -3.666 1.00 75.94 93 ILE A O 1
ATOM 721 N N . LEU A 1 94 ? 14.938 0.894 -3.314 1.00 78.31 94 LEU A N 1
ATOM 722 C CA . LEU A 1 94 ? 14.346 -0.106 -2.424 1.00 78.31 94 LEU A CA 1
ATOM 723 C C . LEU A 1 94 ? 13.796 0.535 -1.141 1.00 78.31 94 LEU A C 1
ATOM 725 O O . LEU A 1 94 ? 12.659 0.276 -0.744 1.00 78.31 94 LEU A O 1
ATOM 729 N N . ARG A 1 95 ? 14.577 1.423 -0.513 1.00 85.69 95 ARG A N 1
ATOM 730 C CA . ARG A 1 95 ? 14.166 2.118 0.717 1.00 85.69 95 ARG A CA 1
ATOM 731 C C . ARG A 1 95 ? 12.994 3.066 0.493 1.00 85.69 95 ARG A C 1
ATOM 733 O O . ARG A 1 95 ? 12.062 3.067 1.294 1.00 85.69 95 ARG A O 1
ATOM 740 N N . SER A 1 96 ? 13.027 3.855 -0.579 1.00 85.56 96 SER A N 1
ATOM 741 C CA . SER A 1 96 ? 11.937 4.780 -0.891 1.00 85.56 96 SER A CA 1
ATOM 742 C C . SER A 1 96 ? 10.647 4.025 -1.203 1.00 85.56 96 SER A C 1
ATOM 744 O O . SER A 1 96 ? 9.600 4.403 -0.688 1.00 85.56 96 SER A O 1
ATOM 746 N N . GLY A 1 97 ? 10.722 2.907 -1.934 1.00 87.06 97 GLY A N 1
ATOM 747 C CA . GLY A 1 97 ? 9.563 2.057 -2.196 1.00 87.06 97 GLY A CA 1
ATOM 748 C C . GLY A 1 97 ? 8.885 1.572 -0.915 1.00 87.06 97 GLY A C 1
ATOM 749 O O . GLY A 1 97 ? 7.673 1.711 -0.776 1.00 87.06 97 GLY A O 1
ATOM 750 N N . ILE A 1 98 ? 9.662 1.073 0.057 1.00 89.81 98 ILE A N 1
ATOM 751 C CA . ILE A 1 98 ? 9.126 0.613 1.353 1.00 89.81 98 ILE A CA 1
ATOM 752 C C . ILE A 1 98 ? 8.431 1.759 2.092 1.00 89.81 98 ILE A C 1
ATOM 754 O O . ILE A 1 98 ? 7.317 1.585 2.583 1.00 89.81 98 ILE A O 1
ATOM 758 N N . LEU A 1 99 ? 9.052 2.942 2.140 1.00 91.94 99 LEU A N 1
ATOM 759 C CA . LEU A 1 99 ? 8.447 4.118 2.770 1.00 91.94 99 LEU A CA 1
ATOM 760 C C . LEU A 1 99 ? 7.122 4.499 2.103 1.00 91.94 99 LEU A C 1
ATOM 762 O O . LEU A 1 99 ? 6.130 4.699 2.802 1.00 91.94 99 LEU A O 1
ATOM 766 N N . PHE A 1 100 ? 7.073 4.553 0.770 1.00 91.00 100 PHE A N 1
ATOM 767 C CA . PHE A 1 100 ? 5.845 4.884 0.045 1.00 91.00 100 PHE A CA 1
ATOM 768 C C . PHE A 1 100 ? 4.751 3.832 0.234 1.00 91.00 100 PHE A C 1
ATOM 770 O O . PHE A 1 100 ? 3.599 4.200 0.461 1.00 91.00 100 PHE A O 1
ATOM 777 N N . GLY A 1 101 ? 5.097 2.543 0.226 1.00 91.44 101 GLY A N 1
ATOM 778 C CA . GLY A 1 101 ? 4.149 1.461 0.490 1.00 91.44 101 GLY A CA 1
ATOM 779 C C . GLY A 1 101 ? 3.556 1.531 1.898 1.00 91.44 101 GLY A C 1
ATOM 780 O O . GLY A 1 101 ? 2.339 1.428 2.061 1.00 91.44 101 GLY A O 1
ATOM 781 N N . ILE A 1 102 ? 4.389 1.793 2.913 1.00 93.69 102 ILE A N 1
ATOM 782 C CA . ILE A 1 102 ? 3.928 2.020 4.292 1.00 93.69 102 ILE A CA 1
ATOM 783 C C . ILE A 1 102 ? 2.987 3.226 4.347 1.00 93.69 102 ILE A C 1
ATOM 785 O O . ILE A 1 102 ? 1.886 3.111 4.882 1.00 93.69 102 ILE A O 1
ATOM 789 N N . ILE A 1 103 ? 3.399 4.372 3.795 1.00 95.19 103 ILE A N 1
ATOM 790 C CA . ILE A 1 103 ? 2.606 5.608 3.822 1.00 95.19 103 ILE A CA 1
ATOM 791 C C . ILE A 1 103 ? 1.254 5.394 3.136 1.00 95.19 103 ILE A C 1
ATOM 793 O O . ILE A 1 103 ? 0.226 5.761 3.700 1.00 95.19 103 ILE A O 1
ATOM 797 N N . ALA A 1 104 ? 1.223 4.751 1.968 1.00 94.38 104 ALA A N 1
ATOM 798 C CA . ALA A 1 104 ? -0.014 4.463 1.247 1.00 94.38 104 ALA A CA 1
ATOM 799 C 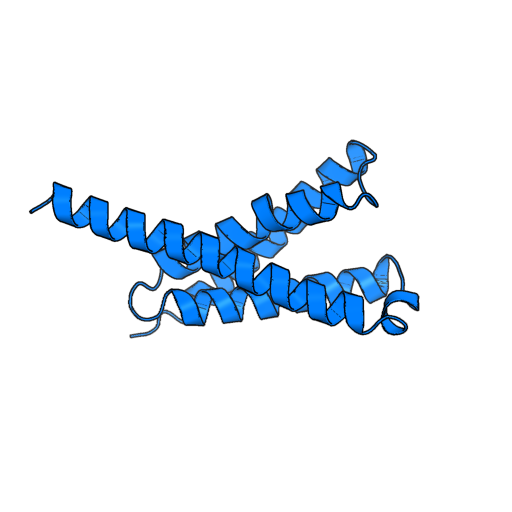C . ALA A 1 104 ? -0.963 3.569 2.065 1.00 94.38 104 ALA A C 1
ATOM 801 O O . ALA A 1 104 ? -2.148 3.881 2.204 1.00 94.38 104 ALA A O 1
ATOM 802 N N . CYS A 1 105 ? -0.454 2.500 2.685 1.00 94.94 105 CYS A N 1
ATOM 803 C CA . CYS A 1 105 ? -1.274 1.665 3.563 1.00 94.94 105 CYS A CA 1
ATOM 804 C C . CYS A 1 105 ? -1.756 2.424 4.812 1.00 94.94 105 CYS A C 1
ATOM 806 O O . CYS A 1 105 ? -2.901 2.252 5.229 1.00 94.94 105 CYS A O 1
ATOM 808 N N . LEU A 1 106 ? -0.932 3.300 5.394 1.00 95.62 106 LEU A N 1
ATOM 809 C CA . LEU A 1 106 ? -1.336 4.143 6.523 1.00 95.62 106 LEU A CA 1
ATOM 810 C C . LEU A 1 106 ? -2.425 5.151 6.137 1.00 95.62 106 LEU A C 1
ATOM 812 O O . LEU A 1 106 ? -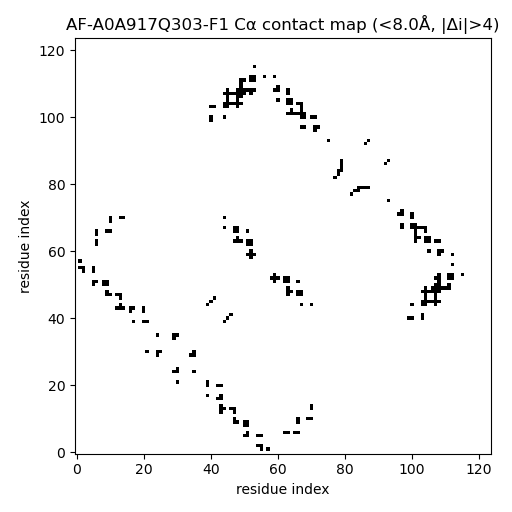3.349 5.363 6.921 1.00 95.62 106 LEU A O 1
ATOM 816 N N . ILE A 1 107 ? -2.367 5.724 4.931 1.00 95.50 107 ILE A N 1
ATOM 817 C CA . ILE A 1 107 ? -3.433 6.578 4.389 1.00 95.50 107 ILE A CA 1
ATOM 818 C C . ILE A 1 107 ? -4.737 5.778 4.284 1.00 95.50 107 ILE A C 1
ATOM 820 O O . ILE A 1 107 ? -5.770 6.225 4.781 1.00 95.50 107 ILE A O 1
ATOM 824 N N . GLY A 1 108 ? -4.691 4.567 3.720 1.00 93.00 108 GLY A N 1
ATOM 825 C CA . GLY A 1 108 ? -5.854 3.674 3.663 1.00 93.00 108 GLY A CA 1
ATOM 826 C C . GLY A 1 108 ? -6.432 3.365 5.045 1.00 93.00 108 GLY A C 1
ATOM 827 O O . GLY A 1 108 ? -7.647 3.430 5.250 1.00 93.00 108 GLY A O 1
ATOM 828 N N . ALA A 1 109 ? -5.561 3.110 6.023 1.00 93.56 109 ALA A N 1
ATOM 829 C CA . ALA A 1 109 ? -5.967 2.882 7.403 1.00 93.56 109 ALA A CA 1
ATOM 830 C C . ALA A 1 109 ? -6.631 4.115 8.030 1.00 93.56 109 ALA A C 1
ATOM 832 O O . ALA A 1 109 ? -7.674 3.983 8.667 1.00 93.56 109 ALA A O 1
ATOM 833 N N . ALA A 1 110 ? -6.072 5.309 7.819 1.00 93.38 110 ALA A N 1
ATOM 834 C CA . ALA A 1 110 ? -6.642 6.564 8.302 1.00 93.38 110 ALA A CA 1
ATOM 835 C C . ALA A 1 110 ? -8.027 6.841 7.697 1.00 93.38 110 ALA A C 1
ATOM 837 O O . ALA A 1 110 ? -8.926 7.309 8.393 1.00 93.38 110 ALA A O 1
ATOM 838 N N . ILE A 1 111 ? -8.234 6.524 6.417 1.00 93.31 111 ILE A N 1
ATOM 839 C CA . ILE A 1 111 ? -9.550 6.640 5.776 1.00 93.31 111 ILE A CA 1
ATOM 840 C C . ILE A 1 111 ? -10.546 5.691 6.458 1.00 93.31 111 ILE A C 1
ATOM 842 O O . ILE A 1 111 ? -11.615 6.122 6.889 1.00 93.31 111 ILE A O 1
ATOM 846 N N . SER A 1 112 ? -10.173 4.419 6.626 1.00 92.06 112 SER A N 1
ATOM 847 C CA . SER A 1 112 ? -11.021 3.399 7.255 1.00 92.06 112 SER A CA 1
ATOM 848 C C . SER A 1 112 ? -11.423 3.754 8.692 1.00 92.06 112 SER A C 1
ATOM 850 O O . SER A 1 112 ? -12.602 3.691 9.050 1.00 92.06 112 SER A O 1
ATOM 852 N N . THR A 1 113 ? -10.473 4.201 9.519 1.00 89.69 113 THR A N 1
ATOM 853 C CA . THR A 1 113 ? -10.743 4.559 10.920 1.00 89.69 113 THR A CA 1
ATOM 854 C C . THR A 1 113 ? -11.634 5.794 11.047 1.00 89.69 113 THR A C 1
ATOM 856 O O . THR A 1 113 ? -12.516 5.821 11.909 1.00 89.69 113 THR A O 1
ATOM 859 N N . ASN A 1 114 ? -11.462 6.801 10.185 1.00 89.31 114 ASN A N 1
ATOM 860 C CA . ASN A 1 114 ? -12.327 7.982 10.166 1.00 89.31 114 ASN A CA 1
ATOM 861 C C . ASN A 1 114 ? -13.752 7.645 9.704 1.00 89.31 114 ASN A C 1
ATOM 863 O O . ASN A 1 114 ? -14.713 8.090 10.332 1.00 89.31 114 ASN A O 1
ATOM 867 N N . LEU A 1 115 ? -13.903 6.809 8.672 1.00 85.50 115 LEU A N 1
ATOM 868 C CA . LEU A 1 115 ? -15.213 6.322 8.225 1.00 85.50 115 LEU A CA 1
ATOM 869 C C . LEU A 1 115 ? -15.937 5.552 9.334 1.00 85.50 115 LEU A C 1
ATOM 871 O O . LEU A 1 115 ? -17.130 5.755 9.557 1.00 85.50 115 LEU A O 1
ATOM 875 N N . TRP A 1 116 ? -15.212 4.716 10.078 1.00 78.69 116 TRP A N 1
ATOM 876 C CA . TRP A 1 116 ? -15.778 3.965 11.197 1.00 78.69 116 TRP A CA 1
ATOM 877 C C . TRP A 1 116 ? -16.272 4.879 12.329 1.00 78.69 116 TRP A C 1
ATOM 879 O O . TRP A 1 116 ? -17.374 4.689 12.842 1.00 78.69 116 TRP A O 1
ATOM 889 N N . ARG A 1 117 ? -15.511 5.929 12.672 1.00 78.62 117 ARG A N 1
ATOM 890 C CA . ARG A 1 117 ? -15.927 6.940 13.666 1.00 78.62 117 ARG A CA 1
ATOM 891 C C . ARG A 1 117 ? -17.205 7.669 13.254 1.00 78.62 117 ARG A C 1
ATOM 893 O O . ARG A 1 117 ? -18.082 7.877 14.091 1.00 78.62 117 ARG A O 1
ATOM 900 N N . LEU A 1 118 ? -17.323 8.038 11.978 1.00 79.00 118 LEU A N 1
ATOM 901 C CA . LEU A 1 118 ? -18.530 8.673 11.444 1.00 79.00 118 LEU A CA 1
ATOM 902 C C . LEU A 1 118 ? -19.735 7.730 11.513 1.00 79.00 118 LEU A C 1
ATOM 904 O O . LEU A 1 118 ? -20.803 8.138 11.959 1.00 79.00 118 LEU A O 1
ATOM 908 N N . ALA A 1 119 ? -19.555 6.460 11.147 1.00 75.62 119 ALA A N 1
ATOM 909 C CA . ALA A 1 119 ? -20.626 5.467 11.176 1.00 75.62 119 ALA A CA 1
ATOM 910 C C . ALA A 1 119 ? -21.192 5.231 12.588 1.00 75.62 119 ALA A C 1
ATOM 912 O O . ALA A 1 119 ? -22.392 5.011 12.733 1.00 75.62 119 ALA A O 1
ATOM 913 N N . ILE A 1 120 ? -20.354 5.303 13.627 1.00 76.31 120 ILE A N 1
ATOM 914 C CA . ILE A 1 120 ? -20.804 5.204 15.025 1.00 76.31 120 ILE A CA 1
ATOM 915 C C . ILE A 1 120 ? -21.594 6.446 15.430 1.00 76.31 120 ILE A C 1
ATOM 917 O O . ILE A 1 120 ? -22.659 6.318 16.022 1.00 76.31 120 ILE A O 1
ATOM 921 N N . LYS A 1 121 ? -21.106 7.639 15.072 1.00 74.50 121 LYS A N 1
ATOM 922 C CA . LYS A 1 121 ? -21.750 8.914 15.421 1.00 74.50 121 LYS A CA 1
ATOM 923 C C . LYS A 1 121 ? -23.141 9.084 14.794 1.00 74.50 121 LYS A C 1
ATOM 925 O O . LYS A 1 121 ? -23.948 9.824 15.327 1.00 74.50 121 LYS A O 1
ATOM 930 N N . VAL A 1 122 ? -23.411 8.424 13.668 1.00 73.44 122 VAL A N 1
ATOM 931 C CA . VAL A 1 122 ? -24.727 8.441 13.001 1.00 73.44 122 VAL A CA 1
ATOM 932 C C . VAL A 1 122 ? -25.715 7.446 13.632 1.00 73.44 122 VAL A C 1
ATOM 934 O O . VAL A 1 122 ? -26.919 7.584 13.445 1.00 73.44 122 VAL A O 1
ATOM 937 N N . LYS A 1 123 ? -25.228 6.430 14.358 1.00 63.69 123 LYS A N 1
ATOM 938 C CA . LYS A 1 123 ? -26.057 5.354 14.929 1.00 63.69 123 LYS A CA 1
ATOM 939 C C . LYS A 1 123 ? -26.392 5.518 16.417 1.00 63.69 123 LYS A C 1
ATOM 941 O O . LYS A 1 123 ? -27.193 4.726 16.909 1.00 63.69 123 LYS A O 1
ATOM 946 N N . GLY A 1 124 ? -25.759 6.456 17.120 1.00 53.38 124 GLY A N 1
ATOM 947 C CA . GLY A 1 124 ? -26.015 6.769 18.533 1.00 53.38 124 GLY A CA 1
ATOM 948 C C . GLY A 1 124 ? -26.695 8.115 18.678 1.00 53.38 124 GLY A C 1
ATOM 949 O O . GLY A 1 124 ? -27.531 8.228 19.596 1.00 53.38 124 GLY A O 1
#

Mean predicted aligned error: 5.75 Å

Radius of gyration: 15.47 Å; Cα contacts (8 Å, |Δi|>4): 157; chains: 1; bounding box: 49×22×43 Å

Organism: NCBI:txid340214

pLDDT: mean 84.95, std 10.24, range [49.78, 95.62]

Sequence (124 aa):
MIKENSIWHGIGLGIFLSIVVSTLLGWAGLGNDPLSSFILYLLCYIPVGLLVAHLNPYHPYTLAAISGVILTVLNQIVTIFYFSPGILAYPFILRSGILFGIIACLIGAAISTNLWRLAIKVKG

Foldseek 3Di:
DQPPCLLVVLLVQLVVQLVVLLVVCVVVVNNPPPVSLVCSLQRRLLQSLQSSLLVGVPPSLVSSLVSLQVNLVVVVVCCCPPPNVCCVVPVVVSVVSSVSSSVSSNNSNVVNNVVVVVVVVVVD

Solvent-accessible surface area (backbone atoms only — not comparable to full-atom values): 6214 Å² total; per-residue (Å²): 133,85,62,71,63,31,47,57,53,19,43,52,51,26,53,53,37,44,52,57,51,50,52,53,32,45,76,71,70,37,67,85,41,75,65,43,58,51,49,46,40,60,67,18,29,18,55,22,4,21,49,21,11,62,69,32,77,91,52,21,54,64,49,6,31,52,37,15,41,54,49,32,52,54,51,49,52,51,41,35,77,76,74,38,68,69,54,75,79,39,65,63,60,59,52,50,47,36,52,51,24,23,50,29,2,35,51,16,12,54,51,32,54,52,51,51,55,52,57,51,68,76,74,110